Protein AF-A0A9E1VH61-F1 (afdb_monomer_lite)

Secondary structure (DSSP, 8-state):
-HHHHHHHHHHHHHHHHHHHHTTS-HHHHHHHHHHSHHHHHHHHHHPPPPHHHHHHHHHHTT-EE-TTT--EE-TT-SB-TTT--B--TTTT--PPP-EEEEEE-TTS-EEEEEEETTEEESSHHHHHHHHHHHHHHH-

pLDDT: mean 88.32, std 5.28, range [67.19, 96.31]

Radius of gyration: 25.86 Å; chains: 1; bounding box: 82×29×50 Å

Sequence (139 aa):
MMFLLLFGIVMAAVIALIANAKGRNPVGWFFYGVLIWPIALIHIAVVRTNPNKERRQQESEGRKPCPHCAEMVRPEARVCPHCRRELEDGWAIAVPEIKRTTQQLQTGETIATYWFNKKRFNSLEDAHAARDKYAAKNS

Foldseek 3Di:
DVVVQVVQQVLLQVLLVLCVVLVHHSVVSSVVSSVPVVVSVVVSVPDHRDVVVVVVVLVVVVWAQQPPHGDTHHLPDQADPPPRDGADVLNSPPQDDWDWDWDQDPVRDIQIWIDGPNDIDRDPVVNVVVSVVVSVVVD

Structure (mmCIF, N/CA/C/O backbone):
data_AF-A0A9E1VH61-F1
#
_entry.id   AF-A0A9E1VH61-F1
#
loop_
_atom_site.group_PDB
_atom_site.id
_atom_site.type_symbol
_atom_site.label_atom_id
_atom_site.label_alt_id
_atom_site.label_comp_id
_atom_site.label_asym_id
_atom_site.label_entity_id
_atom_site.label_seq_id
_atom_site.pdbx_PDB_ins_code
_atom_site.Cartn_x
_atom_site.Cartn_y
_atom_site.Cartn_z
_atom_site.occupancy
_atom_site.B_iso_or_equiv
_atom_site.auth_seq_id
_atom_site.auth_comp_id
_atom_site.auth_asym_id
_atom_site.auth_atom_id
_atom_site.pdbx_PDB_model_num
ATOM 1 N N . MET A 1 1 ? -41.137 -1.896 26.525 1.00 76.19 1 MET A N 1
ATOM 2 C CA . MET A 1 1 ? -40.089 -0.855 26.372 1.00 76.19 1 MET A CA 1
ATOM 3 C C . MET A 1 1 ? -38.686 -1.468 26.301 1.00 76.19 1 MET A C 1
ATOM 5 O O . MET A 1 1 ? -37.985 -1.191 25.341 1.00 76.19 1 MET A O 1
ATOM 9 N N . MET A 1 2 ? -38.312 -2.375 27.217 1.00 83.25 2 MET A N 1
ATOM 10 C CA . MET A 1 2 ? -37.001 -3.062 27.229 1.00 83.25 2 MET A CA 1
ATOM 11 C C . MET A 1 2 ? -36.644 -3.816 25.927 1.00 83.25 2 MET A C 1
ATOM 13 O O . MET A 1 2 ? -35.506 -3.775 25.476 1.00 83.25 2 MET A O 1
ATOM 17 N N . PHE A 1 3 ? -37.624 -4.466 25.290 1.00 85.56 3 PHE A N 1
ATOM 18 C CA . PHE A 1 3 ? -37.418 -5.250 24.063 1.00 85.56 3 PHE A CA 1
ATOM 19 C C . PHE A 1 3 ? -36.900 -4.416 22.878 1.00 85.56 3 PHE A C 1
ATOM 21 O O . PHE A 1 3 ? -35.998 -4.850 22.168 1.00 85.56 3 PHE A O 1
ATOM 28 N N . LEU A 1 4 ? -37.416 -3.194 22.698 1.00 82.38 4 LEU A N 1
ATOM 29 C CA . LEU A 1 4 ? -36.994 -2.299 21.612 1.00 82.38 4 LEU A CA 1
ATOM 30 C C . LEU A 1 4 ? -35.544 -1.831 21.790 1.00 82.38 4 LEU A C 1
ATOM 32 O O . LEU A 1 4 ? -34.823 -1.683 20.807 1.00 82.38 4 LEU A O 1
ATOM 36 N N . LEU A 1 5 ? -35.108 -1.650 23.040 1.00 83.00 5 LEU A N 1
ATOM 37 C CA . LEU A 1 5 ? -33.731 -1.274 23.36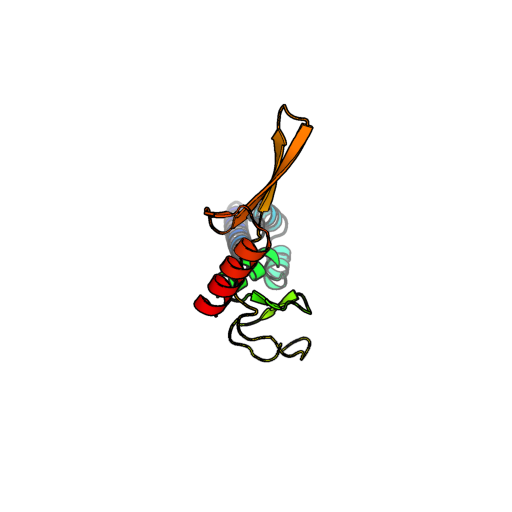0 1.00 83.00 5 LEU A CA 1
ATOM 38 C C . LEU A 1 5 ? -32.760 -2.423 23.075 1.00 83.00 5 LEU A C 1
ATOM 40 O O . LEU A 1 5 ? -31.745 -2.212 22.418 1.00 83.00 5 LEU A O 1
ATOM 44 N N . LEU A 1 6 ? -33.094 -3.647 23.500 1.00 86.31 6 LEU A N 1
ATOM 45 C CA . LEU A 1 6 ? -32.278 -4.832 23.212 1.00 86.31 6 LEU A CA 1
ATOM 46 C C . LEU A 1 6 ? -32.175 -5.091 21.705 1.00 86.31 6 LEU A C 1
ATOM 48 O O . LEU A 1 6 ? -31.081 -5.305 21.188 1.00 86.31 6 LEU A O 1
ATOM 52 N N . PHE A 1 7 ? -33.297 -5.002 20.988 1.00 88.75 7 PHE A N 1
ATOM 53 C CA . PHE A 1 7 ? -33.325 -5.159 19.536 1.00 88.75 7 PHE A CA 1
ATOM 54 C C . PHE A 1 7 ? -32.493 -4.083 18.817 1.00 88.75 7 PHE A C 1
ATOM 56 O O . PHE A 1 7 ? -31.705 -4.405 17.927 1.00 88.75 7 PHE A O 1
ATOM 63 N N . GLY A 1 8 ? -32.606 -2.818 19.236 1.00 87.00 8 GLY A N 1
ATOM 64 C CA . GLY A 1 8 ? -31.823 -1.713 18.680 1.00 87.00 8 GLY A CA 1
ATOM 65 C C . GLY A 1 8 ? -30.316 -1.887 18.880 1.00 87.00 8 GLY A C 1
ATOM 66 O O . GLY A 1 8 ? -29.547 -1.669 17.947 1.00 87.00 8 GLY A O 1
ATOM 67 N N . ILE A 1 9 ? -29.888 -2.353 20.058 1.00 89.94 9 ILE A N 1
ATOM 68 C CA . ILE A 1 9 ? -28.474 -2.638 20.349 1.00 89.94 9 ILE A CA 1
ATOM 69 C C . ILE A 1 9 ? -27.942 -3.766 19.458 1.00 89.94 9 ILE A C 1
ATOM 71 O O . ILE A 1 9 ? -26.846 -3.643 18.910 1.00 89.94 9 ILE A O 1
ATOM 75 N N . VAL A 1 10 ? -28.713 -4.842 19.268 1.00 92.19 10 VAL A N 1
ATOM 76 C CA . VAL A 1 10 ? -28.325 -5.948 18.376 1.00 92.19 10 VAL A CA 1
ATOM 77 C C . VAL A 1 10 ? -28.178 -5.453 16.936 1.00 92.19 10 VAL A C 1
ATOM 79 O O . VAL A 1 10 ? -27.170 -5.737 16.290 1.00 92.19 10 VAL A O 1
ATOM 82 N N . MET A 1 11 ? -29.125 -4.654 16.441 1.00 90.12 11 MET A N 1
ATOM 83 C CA . MET A 1 11 ? -29.040 -4.083 15.092 1.00 90.12 11 MET A CA 1
ATOM 84 C C . MET A 1 11 ? -27.852 -3.127 14.941 1.00 90.12 11 MET A C 1
ATOM 86 O O . MET A 1 11 ? -27.122 -3.201 13.952 1.00 90.12 11 MET A O 1
ATOM 90 N N . ALA A 1 12 ? -27.591 -2.283 15.939 1.00 91.38 12 ALA A N 1
ATOM 91 C CA . ALA A 1 12 ? -26.425 -1.407 15.952 1.00 91.38 12 ALA A CA 1
ATOM 92 C C . ALA A 1 12 ? -25.103 -2.191 15.950 1.00 91.38 12 ALA A C 1
ATOM 94 O O . ALA A 1 12 ? -24.153 -1.796 15.270 1.00 91.38 12 ALA A O 1
ATOM 95 N N . ALA A 1 13 ? -25.044 -3.328 16.650 1.00 93.25 13 ALA A N 1
ATOM 96 C CA . ALA A 1 13 ? -23.890 -4.221 16.618 1.00 93.25 13 ALA A CA 1
ATOM 97 C C . ALA A 1 13 ? -23.666 -4.805 15.214 1.00 93.25 13 ALA A C 1
ATOM 99 O O . ALA A 1 13 ? -22.540 -4.785 14.719 1.00 93.25 13 ALA A O 1
ATOM 100 N N . VAL A 1 14 ? -24.727 -5.240 14.523 1.00 92.56 14 VAL A N 1
ATOM 101 C CA . VAL A 1 14 ? -24.633 -5.712 13.129 1.00 92.56 14 VAL A CA 1
ATOM 102 C C . VAL A 1 14 ? -24.109 -4.607 12.205 1.00 92.56 14 VAL A C 1
ATOM 104 O O . VAL A 1 14 ? -23.184 -4.843 11.425 1.00 92.56 14 VAL A O 1
ATOM 107 N N . ILE A 1 15 ? -24.627 -3.381 12.327 1.00 92.38 15 ILE A N 1
ATOM 108 C CA . ILE A 1 15 ? -24.159 -2.221 11.547 1.00 92.38 15 ILE A CA 1
ATOM 109 C C . ILE A 1 15 ? -22.667 -1.956 11.802 1.00 92.38 15 ILE A C 1
ATOM 111 O O . ILE A 1 15 ? -21.904 -1.747 10.856 1.00 92.38 15 ILE A O 1
ATOM 115 N N . ALA A 1 16 ? -22.2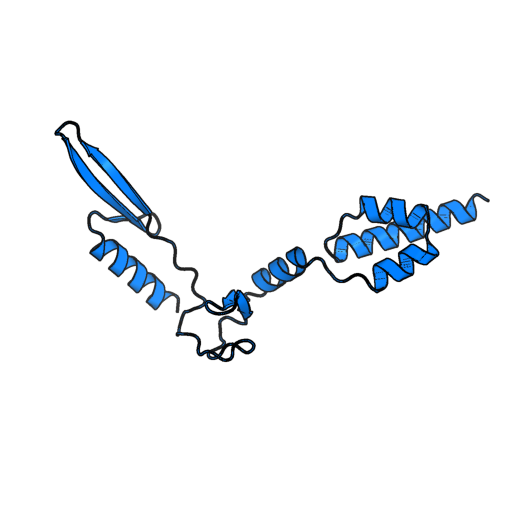29 -2.013 13.061 1.00 93.06 16 ALA A N 1
ATOM 116 C CA . ALA A 1 16 ? -20.833 -1.819 13.441 1.00 93.06 16 ALA A CA 1
ATOM 117 C C . ALA A 1 16 ? -19.905 -2.899 12.857 1.00 93.06 16 ALA A C 1
ATOM 119 O O . ALA A 1 16 ? -18.821 -2.581 12.361 1.00 93.06 16 ALA A O 1
ATOM 120 N N . LEU A 1 17 ? -20.339 -4.163 12.851 1.00 92.56 17 LEU A N 1
ATOM 121 C CA . LEU A 1 17 ? -19.589 -5.267 12.245 1.00 92.56 17 LEU A CA 1
ATOM 122 C C . LEU A 1 17 ? -19.428 -5.078 10.731 1.00 92.56 17 LEU A C 1
ATOM 124 O O . LEU A 1 17 ? -18.322 -5.225 10.207 1.00 92.56 17 LEU A O 1
ATOM 128 N N . ILE A 1 18 ? -20.495 -4.677 10.033 1.00 91.12 18 ILE A N 1
ATOM 129 C CA . ILE A 1 18 ? -20.440 -4.383 8.592 1.00 91.12 18 ILE A CA 1
ATOM 130 C C . ILE A 1 18 ? -19.522 -3.183 8.322 1.00 91.12 18 ILE A C 1
ATOM 132 O O . ILE A 1 18 ? -18.723 -3.209 7.383 1.00 91.12 18 ILE A O 1
ATOM 136 N N . ALA A 1 19 ? -19.572 -2.142 9.156 1.00 91.62 19 ALA A N 1
ATOM 137 C CA . ALA A 1 19 ? -18.677 -0.993 9.039 1.00 91.62 19 ALA A CA 1
ATOM 138 C C . ALA A 1 19 ? -17.201 -1.394 9.193 1.00 91.62 19 ALA A C 1
ATOM 140 O O . ALA A 1 19 ? -16.362 -0.951 8.403 1.00 91.62 19 ALA A O 1
ATOM 141 N N . ASN A 1 20 ? -16.888 -2.287 10.135 1.00 92.31 20 ASN A N 1
ATOM 142 C CA . ASN A 1 20 ? -15.541 -2.831 10.310 1.00 92.31 20 ASN A CA 1
ATOM 143 C C . ASN A 1 20 ? -15.096 -3.665 9.095 1.00 92.31 20 ASN A C 1
ATOM 145 O O . ASN A 1 20 ? -13.987 -3.507 8.569 1.00 92.31 20 ASN A O 1
ATOM 149 N N . ALA A 1 21 ? -15.997 -4.502 8.570 1.00 87.38 21 ALA A N 1
ATOM 150 C CA . ALA A 1 21 ? -15.767 -5.248 7.335 1.00 87.38 21 ALA A CA 1
ATOM 151 C C . ALA A 1 21 ? -15.516 -4.311 6.139 1.00 87.38 21 ALA A C 1
ATOM 153 O O . ALA A 1 21 ? -14.700 -4.628 5.276 1.00 87.38 21 ALA A O 1
ATOM 154 N N . LYS A 1 22 ? -16.091 -3.105 6.135 1.00 86.94 22 LYS A N 1
ATOM 155 C CA . LYS A 1 22 ? -15.817 -2.053 5.144 1.00 86.94 22 LYS A CA 1
ATOM 156 C C . LYS A 1 22 ? -14.600 -1.170 5.464 1.00 86.94 22 LYS A C 1
ATOM 158 O O . LYS A 1 22 ? -14.298 -0.256 4.701 1.00 86.94 22 LYS A O 1
ATOM 163 N N . GLY A 1 23 ? -13.869 -1.429 6.551 1.00 86.75 23 GLY A N 1
ATOM 164 C CA . GLY A 1 23 ? -12.680 -0.656 6.937 1.00 86.75 23 GLY A CA 1
ATOM 165 C C . GLY A 1 23 ? -12.993 0.724 7.517 1.00 86.75 23 GLY A C 1
ATOM 166 O O . GLY A 1 23 ? -12.205 1.658 7.353 1.00 86.75 23 GLY A O 1
ATOM 167 N N . ARG A 1 24 ? -14.164 0.879 8.140 1.00 89.25 24 ARG A N 1
ATOM 168 C CA . ARG A 1 24 ? -14.584 2.092 8.853 1.00 89.25 24 ARG A CA 1
ATOM 169 C C . ARG A 1 24 ? -14.601 1.848 10.359 1.00 89.25 24 ARG A C 1
ATOM 171 O O . ARG A 1 24 ? -14.587 0.707 10.803 1.00 89.25 24 ARG A O 1
ATOM 178 N N . ASN A 1 25 ? -14.633 2.929 11.138 1.00 91.88 25 ASN A N 1
ATOM 179 C CA . ASN A 1 25 ? -14.618 2.860 12.599 1.00 91.88 25 ASN A CA 1
ATOM 180 C C . ASN A 1 25 ? -15.925 2.232 13.142 1.00 91.88 25 ASN A C 1
ATOM 182 O O . ASN A 1 25 ? -16.963 2.895 13.082 1.00 91.88 25 ASN A O 1
ATOM 186 N N . PRO A 1 26 ? -15.898 1.009 13.704 1.00 91.88 26 PRO A N 1
ATOM 187 C CA . PRO A 1 26 ? -17.105 0.331 14.178 1.00 91.88 26 PRO A CA 1
ATOM 188 C C . PRO A 1 26 ? -17.790 1.058 15.337 1.00 91.88 26 PRO A C 1
ATOM 190 O O . PRO A 1 26 ? -19.012 1.039 15.421 1.00 91.88 26 PRO A O 1
ATOM 193 N N . VAL A 1 27 ? -17.030 1.733 16.204 1.00 93.81 27 VAL A N 1
ATOM 194 C CA . VAL A 1 27 ? -17.567 2.393 17.403 1.00 93.81 27 VAL A CA 1
ATOM 195 C C . VAL A 1 27 ? -18.457 3.574 17.015 1.00 93.81 27 VAL A C 1
ATOM 197 O O . VAL A 1 27 ? -19.571 3.701 17.514 1.00 93.81 27 VAL A O 1
ATOM 200 N N . GLY A 1 28 ? -18.013 4.401 16.063 1.00 92.06 28 GLY A N 1
ATOM 201 C CA . GLY A 1 28 ? -18.824 5.515 15.560 1.00 92.06 28 GLY A CA 1
ATOM 202 C C . GLY A 1 28 ? -20.122 5.040 14.897 1.00 92.06 28 GLY A C 1
ATOM 203 O O . GLY A 1 28 ? -21.185 5.610 15.132 1.00 92.06 28 GLY A O 1
ATOM 204 N N . TRP A 1 29 ? -20.050 3.952 14.123 1.00 92.31 29 TRP A N 1
ATOM 205 C CA . TRP A 1 29 ? -21.219 3.352 13.471 1.00 92.31 29 TRP A CA 1
ATOM 206 C C . TRP A 1 29 ? -22.169 2.655 14.450 1.00 92.31 29 TRP A C 1
ATOM 208 O O . TRP A 1 29 ? -23.376 2.666 14.218 1.00 92.31 29 TRP A O 1
ATOM 218 N N . PHE A 1 30 ? -21.657 2.109 15.555 1.00 93.25 30 PHE A N 1
ATOM 219 C CA . PHE A 1 30 ? -22.472 1.551 16.632 1.00 93.25 30 PHE A CA 1
ATOM 220 C C . PHE A 1 30 ? -23.342 2.630 17.285 1.00 93.25 30 PHE A C 1
ATOM 222 O O . PHE A 1 30 ? -24.562 2.499 17.305 1.00 93.25 30 PHE A O 1
ATOM 229 N N . PHE A 1 31 ? -22.744 3.732 17.754 1.00 93.38 31 PHE A N 1
ATOM 230 C CA . PHE A 1 31 ? -23.508 4.819 18.383 1.00 93.38 31 PHE A CA 1
ATOM 231 C C . PHE A 1 31 ? -24.500 5.468 17.413 1.00 93.38 31 PHE A C 1
ATOM 233 O O . PHE A 1 31 ? -25.634 5.760 17.790 1.00 93.38 31 PHE A O 1
ATOM 240 N N . TYR A 1 32 ? -24.111 5.622 16.147 1.00 90.19 32 TYR A N 1
ATOM 241 C CA . TYR A 1 32 ? -25.011 6.082 15.092 1.00 90.19 32 TYR A CA 1
ATOM 242 C C . TYR A 1 32 ? -26.201 5.126 14.877 1.00 90.19 32 TYR A C 1
ATOM 244 O O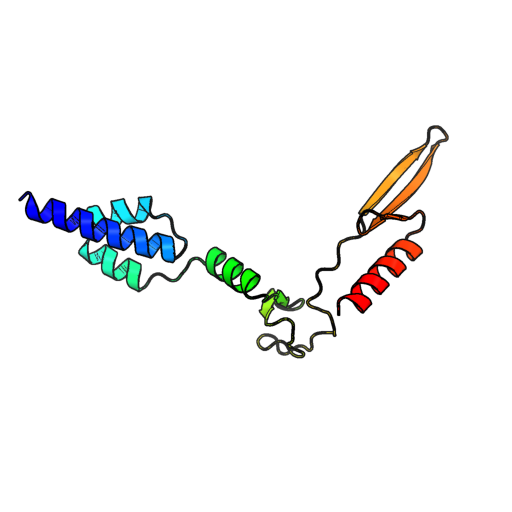 . TYR A 1 32 ? -27.345 5.571 14.775 1.00 90.19 32 TYR A O 1
ATOM 252 N N . GLY A 1 33 ? -25.947 3.813 14.876 1.00 88.69 33 GLY A N 1
ATOM 253 C CA . GLY A 1 33 ? -26.969 2.773 14.761 1.00 88.69 33 GLY A CA 1
ATOM 254 C C . GLY A 1 33 ? -27.914 2.698 15.962 1.00 88.69 33 GLY A C 1
ATOM 255 O O . GLY A 1 33 ? -29.102 2.474 15.766 1.00 88.69 33 GLY A O 1
ATOM 256 N N . VAL A 1 34 ? -27.430 2.933 17.186 1.00 90.69 34 VAL A N 1
ATOM 257 C CA . VAL A 1 34 ? -28.284 2.982 18.388 1.00 90.69 34 VAL A CA 1
ATOM 258 C C . VAL A 1 34 ? -29.214 4.199 18.355 1.00 90.69 34 VAL A C 1
ATOM 260 O O . VAL A 1 34 ? -30.379 4.084 18.731 1.00 90.69 34 VAL A O 1
ATOM 263 N N . LEU A 1 35 ? -28.723 5.353 17.890 1.00 88.94 35 LEU A N 1
ATOM 264 C CA . LEU A 1 35 ? -29.491 6.599 17.874 1.00 88.94 35 LEU A CA 1
ATOM 265 C C . LEU A 1 35 ? -30.560 6.620 16.770 1.00 88.94 35 LEU A C 1
ATOM 267 O O . LEU A 1 35 ? -31.666 7.103 16.998 1.00 88.94 35 LEU A O 1
ATOM 271 N N . ILE A 1 36 ? -30.234 6.117 15.570 1.00 89.88 36 ILE A N 1
ATOM 272 C CA . ILE A 1 36 ? -31.099 6.220 14.383 1.00 89.88 36 ILE A CA 1
ATOM 273 C C . ILE A 1 36 ? -31.057 4.929 13.544 1.00 89.88 36 ILE A C 1
ATOM 275 O O . ILE A 1 36 ? -30.679 4.925 12.369 1.00 89.88 36 ILE A O 1
ATOM 279 N N . TRP A 1 37 ? -31.463 3.811 14.148 1.00 83.31 37 TRP A N 1
ATOM 280 C CA . TRP A 1 37 ? -31.318 2.470 13.566 1.00 83.31 37 TRP A CA 1
ATOM 281 C C . TRP A 1 37 ? -31.885 2.278 12.138 1.00 83.31 37 TRP A C 1
ATOM 283 O O . TRP A 1 37 ? -31.187 1.655 11.335 1.00 83.31 37 TRP A O 1
ATOM 293 N N . PRO A 1 38 ? -33.055 2.826 11.730 1.00 84.31 38 PRO A N 1
ATOM 294 C CA . PRO A 1 38 ? -33.588 2.574 10.386 1.00 84.31 38 PRO A CA 1
ATOM 295 C C . PRO A 1 38 ? -32.778 3.300 9.307 1.00 84.31 38 PRO A C 1
ATOM 297 O O . PRO A 1 38 ? -32.488 2.750 8.246 1.00 84.31 38 PRO A O 1
ATOM 300 N N . ILE A 1 39 ? -32.370 4.540 9.591 1.00 90.25 39 ILE A N 1
ATOM 301 C CA . ILE A 1 39 ? -31.596 5.371 8.662 1.00 90.25 39 ILE A CA 1
ATOM 302 C C . ILE A 1 39 ? -30.159 4.848 8.564 1.00 90.25 39 ILE A C 1
ATOM 304 O O . ILE A 1 39 ? -29.579 4.828 7.474 1.00 90.25 39 ILE A O 1
ATOM 308 N N . ALA A 1 40 ? -29.601 4.367 9.678 1.00 88.56 40 ALA A N 1
ATOM 309 C CA . ALA A 1 40 ? -28.265 3.794 9.721 1.00 88.56 40 ALA A CA 1
ATOM 310 C C . ALA A 1 40 ? -28.129 2.531 8.854 1.00 88.56 40 ALA A C 1
ATOM 312 O O . ALA A 1 40 ? -27.095 2.359 8.205 1.00 88.56 40 ALA A O 1
ATOM 313 N N . LEU A 1 41 ? -29.178 1.700 8.767 1.00 85.75 41 LEU A N 1
ATOM 314 C CA . LEU A 1 41 ? -29.213 0.528 7.881 1.00 85.75 41 LEU A CA 1
ATOM 315 C C . LEU A 1 41 ? -29.105 0.907 6.398 1.00 85.75 41 LEU A C 1
ATOM 317 O O . LEU A 1 41 ? -28.346 0.291 5.648 1.00 85.75 41 LEU A O 1
ATOM 321 N N . ILE A 1 42 ? -29.813 1.953 5.974 1.00 91.19 42 ILE A N 1
ATOM 322 C CA . ILE A 1 42 ? -29.738 2.439 4.590 1.00 91.19 42 ILE A CA 1
ATOM 323 C C . ILE A 1 42 ? -28.338 3.004 4.311 1.00 91.19 42 ILE A C 1
ATOM 325 O O . ILE A 1 42 ? -27.721 2.683 3.293 1.00 91.19 42 ILE A O 1
ATOM 329 N N . HIS A 1 43 ? -27.795 3.793 5.242 1.00 90.50 43 HIS A N 1
ATOM 330 C CA . HIS A 1 43 ? -26.469 4.390 5.086 1.00 90.50 43 HIS A CA 1
ATOM 331 C C . HIS A 1 43 ? -25.372 3.331 4.975 1.00 90.50 43 HIS A C 1
ATOM 333 O O . HIS A 1 43 ? -24.533 3.417 4.079 1.00 90.50 43 HIS A O 1
ATOM 339 N N . ILE A 1 44 ? -25.376 2.305 5.832 1.00 89.56 44 ILE A N 1
ATOM 340 C CA . ILE A 1 44 ? -24.338 1.272 5.776 1.00 89.56 44 ILE A CA 1
ATOM 341 C C . ILE A 1 44 ? -24.418 0.439 4.492 1.00 89.56 44 ILE A C 1
ATOM 343 O O . ILE A 1 44 ? -23.379 -0.020 4.015 1.00 89.56 44 ILE A O 1
ATOM 347 N N . ALA A 1 45 ? -25.605 0.273 3.898 1.00 88.81 45 ALA A N 1
ATOM 348 C CA . ALA A 1 45 ? -25.774 -0.429 2.628 1.00 88.81 45 ALA A CA 1
ATOM 349 C C . ALA A 1 45 ? -25.133 0.339 1.460 1.00 88.81 45 ALA A C 1
ATOM 351 O O . ALA A 1 45 ? -24.344 -0.237 0.710 1.00 88.81 45 ALA A O 1
ATOM 352 N N . VAL A 1 46 ? -25.401 1.645 1.354 1.00 91.62 46 VAL A N 1
ATOM 353 C CA . VAL A 1 46 ? -24.910 2.503 0.257 1.00 91.62 46 VAL A CA 1
ATOM 354 C C . VAL A 1 46 ? -23.423 2.843 0.401 1.00 91.62 46 VAL A C 1
ATOM 356 O O . VAL A 1 46 ? -22.709 3.004 -0.590 1.00 91.62 46 VAL A O 1
ATOM 359 N N . VAL A 1 47 ? -22.928 2.946 1.635 1.00 90.75 47 VAL A N 1
ATOM 360 C CA . VAL A 1 47 ? -21.535 3.309 1.900 1.00 90.75 47 VAL A CA 1
ATOM 361 C C . VAL A 1 47 ? -20.576 2.270 1.319 1.00 90.75 47 VAL A C 1
ATOM 363 O O . VAL A 1 47 ? -20.615 1.088 1.667 1.00 90.75 47 VAL A O 1
ATOM 366 N N . ARG A 1 48 ? -19.662 2.730 0.461 1.00 88.00 48 ARG A N 1
ATOM 367 C CA . ARG A 1 48 ? -18.579 1.905 -0.085 1.00 88.00 48 ARG A CA 1
ATOM 368 C C . ARG A 1 48 ? -17.495 1.623 0.953 1.00 88.00 48 ARG A C 1
ATOM 370 O O . ARG A 1 48 ? -17.349 2.338 1.957 1.00 88.00 48 ARG A O 1
ATOM 377 N N . THR A 1 49 ? -16.740 0.566 0.683 1.00 87.56 49 THR A N 1
ATOM 378 C CA . THR A 1 49 ? -15.517 0.207 1.396 1.00 87.56 49 THR A CA 1
ATOM 379 C C . THR A 1 49 ? -14.552 1.389 1.440 1.00 87.56 49 THR A C 1
ATOM 381 O O . THR A 1 49 ? -14.548 2.267 0.580 1.00 87.56 49 THR A O 1
ATOM 384 N N . ASN A 1 50 ? -13.761 1.455 2.504 1.00 89.12 50 ASN A N 1
ATOM 385 C CA . ASN A 1 50 ? -12.743 2.480 2.650 1.00 89.12 50 ASN A CA 1
ATOM 386 C C . ASN A 1 50 ? -11.679 2.304 1.548 1.00 89.12 50 ASN A C 1
ATOM 388 O O . ASN A 1 50 ? -11.113 1.210 1.462 1.00 89.12 50 ASN A O 1
ATOM 392 N N . PRO A 1 51 ? -11.344 3.351 0.770 1.00 84.38 51 PRO A N 1
ATOM 393 C CA . PRO A 1 51 ? -10.359 3.257 -0.310 1.00 84.38 51 PRO A CA 1
ATOM 394 C C . PRO A 1 51 ? -8.986 2.771 0.176 1.00 84.38 51 PRO A C 1
ATOM 396 O O . PRO A 1 51 ? -8.279 2.082 -0.551 1.00 84.38 51 PRO A O 1
ATOM 399 N N . ASN A 1 52 ? -8.616 3.048 1.431 1.00 86.50 52 ASN A N 1
ATOM 400 C CA . ASN A 1 52 ? -7.370 2.542 2.010 1.00 86.50 52 ASN A CA 1
ATOM 401 C C . ASN A 1 52 ? -7.408 1.027 2.245 1.00 86.50 52 ASN A C 1
ATOM 403 O O . ASN A 1 52 ? -6.384 0.359 2.111 1.00 86.50 52 ASN A O 1
ATOM 407 N N . LYS A 1 53 ? -8.573 0.478 2.609 1.00 85.62 53 LYS A N 1
ATOM 408 C CA . LYS A 1 53 ? -8.747 -0.970 2.771 1.00 85.62 53 LYS A CA 1
ATOM 409 C C . LYS A 1 53 ? -8.753 -1.660 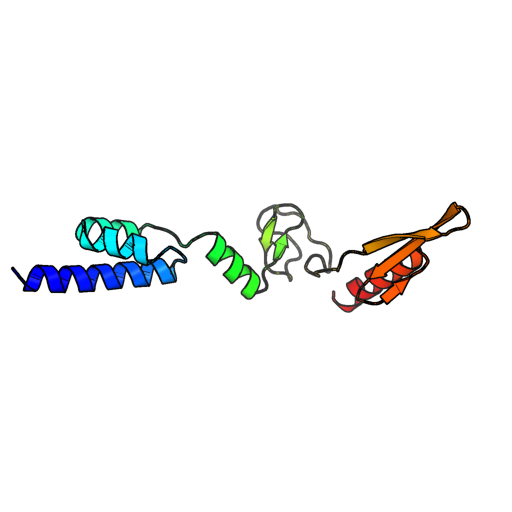1.410 1.00 85.62 53 LYS A C 1
ATOM 411 O O . LYS A 1 53 ? -8.092 -2.680 1.265 1.00 85.62 53 LYS A O 1
ATOM 416 N N . GLU A 1 54 ? -9.426 -1.068 0.424 1.00 86.00 54 GLU A N 1
ATOM 417 C CA . GLU A 1 54 ? -9.422 -1.552 -0.962 1.00 86.00 54 GLU A CA 1
ATOM 418 C C . GLU A 1 54 ? -8.007 -1.550 -1.545 1.00 86.00 54 GLU A C 1
ATOM 420 O O . GLU A 1 54 ? -7.573 -2.567 -2.074 1.00 86.00 54 GLU A O 1
ATOM 425 N N . ARG A 1 55 ? -7.243 -0.464 -1.364 1.00 83.25 55 ARG A N 1
ATOM 426 C CA . ARG A 1 55 ? -5.840 -0.387 -1.795 1.00 83.25 55 ARG A CA 1
ATOM 427 C C . ARG A 1 55 ? -4.984 -1.474 -1.148 1.00 83.25 55 ARG A C 1
ATOM 429 O O . ARG A 1 55 ? -4.301 -2.195 -1.861 1.00 83.25 55 ARG A O 1
ATOM 436 N N . ARG A 1 56 ? -5.051 -1.634 0.179 1.00 85.12 56 ARG A N 1
ATOM 437 C CA . ARG A 1 56 ? -4.299 -2.684 0.895 1.00 85.12 56 ARG A CA 1
ATOM 438 C C . ARG A 1 56 ? -4.675 -4.085 0.428 1.00 85.12 56 ARG A C 1
ATOM 440 O O . ARG A 1 56 ? -3.813 -4.950 0.326 1.00 85.12 56 ARG A O 1
ATOM 447 N N . GLN A 1 57 ? -5.955 -4.311 0.149 1.00 86.44 57 GLN A N 1
ATOM 448 C CA . GLN A 1 57 ? -6.416 -5.584 -0.382 1.00 86.44 57 GLN A CA 1
ATOM 449 C C . GLN A 1 57 ? -5.849 -5.825 -1.786 1.00 86.44 57 GLN A C 1
ATOM 451 O O . GLN A 1 57 ? -5.276 -6.880 -2.034 1.00 86.44 57 GLN A O 1
ATOM 456 N N . GLN A 1 58 ? -5.906 -4.832 -2.670 1.00 85.50 58 GLN A N 1
ATOM 457 C CA . GLN A 1 58 ? -5.313 -4.914 -4.005 1.00 85.50 58 GLN A CA 1
ATOM 458 C C . GLN A 1 58 ? -3.793 -5.140 -3.951 1.00 85.50 58 GLN A C 1
ATOM 460 O O . GLN A 1 58 ? -3.277 -5.956 -4.709 1.00 85.50 58 GLN A O 1
ATOM 465 N N . GLU A 1 59 ? -3.085 -4.486 -3.028 1.00 85.31 59 GLU A N 1
ATOM 466 C CA . GLU A 1 59 ? -1.659 -4.730 -2.768 1.00 85.31 59 GLU A CA 1
ATOM 467 C C . GLU A 1 59 ? -1.407 -6.174 -2.307 1.00 85.31 59 GLU A C 1
ATOM 469 O O . GLU A 1 59 ? -0.476 -6.818 -2.786 1.00 85.31 59 GLU A O 1
ATOM 474 N N . SER A 1 60 ? -2.254 -6.716 -1.422 1.00 82.62 60 SER A N 1
ATOM 475 C CA . SER A 1 60 ? -2.154 -8.111 -0.964 1.00 82.62 60 SER A CA 1
ATOM 476 C C . SER A 1 60 ? -2.492 -9.137 -2.050 1.00 82.62 60 SER A C 1
ATOM 478 O O . SER A 1 60 ? -1.923 -10.223 -2.068 1.00 82.62 60 SER A O 1
ATOM 480 N N . GLU A 1 61 ? -3.353 -8.770 -3.001 1.00 86.81 61 GLU A N 1
ATOM 481 C CA . GLU A 1 61 ? -3.642 -9.536 -4.220 1.00 86.81 61 GLU A CA 1
ATOM 482 C C . GLU A 1 61 ? -2.512 -9.425 -5.263 1.00 86.81 61 GLU A C 1
ATOM 484 O O . GLU A 1 61 ? -2.645 -9.922 -6.380 1.00 86.81 61 GLU A O 1
ATOM 489 N N . GLY A 1 62 ? -1.402 -8.758 -4.928 1.00 85.75 62 GLY A N 1
ATOM 490 C CA . GLY A 1 62 ? -0.235 -8.614 -5.794 1.00 85.75 62 GLY A CA 1
ATOM 491 C C . GLY A 1 62 ? -0.375 -7.536 -6.869 1.00 85.75 62 GLY A C 1
ATOM 492 O O . GLY A 1 62 ? 0.511 -7.411 -7.714 1.00 85.75 62 GLY A O 1
ATOM 493 N N . ARG A 1 63 ? -1.446 -6.730 -6.857 1.00 90.69 63 ARG A N 1
ATOM 494 C CA . ARG A 1 63 ? -1.583 -5.602 -7.788 1.00 90.69 63 ARG A CA 1
ATOM 495 C C . ARG A 1 63 ? -0.592 -4.505 -7.437 1.00 90.69 63 ARG A C 1
ATOM 497 O O . ARG A 1 63 ? -0.347 -4.217 -6.266 1.00 90.69 63 ARG A O 1
ATOM 504 N N . LYS A 1 64 ? -0.071 -3.843 -8.467 1.00 90.62 64 LYS A N 1
ATOM 505 C CA . LYS A 1 64 ? 0.885 -2.746 -8.327 1.00 90.62 64 LYS A CA 1
ATOM 506 C C . LYS A 1 64 ? 0.401 -1.485 -9.035 1.00 90.62 64 LYS A C 1
ATOM 508 O O . LYS A 1 64 ? -0.301 -1.581 -10.044 1.00 90.62 64 LYS A O 1
ATOM 513 N N . PRO A 1 65 ? 0.746 -0.299 -8.511 1.00 91.62 65 PRO A N 1
ATOM 514 C CA . PRO A 1 65 ? 0.369 0.955 -9.140 1.00 91.62 65 PRO A CA 1
ATOM 515 C C . PRO A 1 65 ? 1.135 1.134 -10.452 1.00 91.62 65 PRO A C 1
ATOM 517 O O . PRO A 1 65 ? 2.359 1.043 -10.483 1.00 91.62 65 PRO A O 1
ATOM 520 N N . CYS A 1 66 ? 0.418 1.413 -11.538 1.00 93.25 66 CYS A N 1
ATOM 521 C CA . CYS A 1 66 ? 1.016 1.714 -12.835 1.00 93.25 66 CYS A CA 1
ATOM 522 C C . CYS A 1 66 ? 1.931 2.956 -12.738 1.00 93.25 66 CYS A C 1
ATOM 524 O O . CYS A 1 66 ? 1.470 3.990 -12.243 1.00 93.25 66 CYS A O 1
ATOM 526 N N . PRO A 1 67 ? 3.164 2.926 -13.287 1.00 91.19 67 PRO A N 1
ATOM 527 C CA . PRO A 1 67 ? 4.123 4.034 -13.194 1.00 91.19 67 PRO A CA 1
ATOM 528 C C . PRO A 1 67 ? 3.642 5.325 -13.868 1.00 91.19 67 PRO A C 1
ATOM 530 O O . PRO A 1 67 ? 4.125 6.405 -13.548 1.00 91.19 67 PRO A O 1
ATOM 533 N N . HIS A 1 68 ? 2.671 5.242 -14.782 1.00 94.19 68 HIS A N 1
ATOM 534 C CA . HIS A 1 68 ? 2.209 6.409 -15.523 1.00 94.19 68 HIS A CA 1
ATOM 535 C C . HIS A 1 68 ? 0.881 7.008 -15.050 1.00 94.19 68 HIS A C 1
ATOM 537 O O . HIS A 1 68 ? 0.581 8.142 -15.408 1.00 94.19 68 HIS A O 1
ATOM 543 N N . CYS A 1 69 ? 0.016 6.242 -14.384 1.00 94.44 69 CYS A N 1
ATOM 544 C CA . CYS A 1 69 ? -1.308 6.729 -13.962 1.00 94.44 69 CYS A CA 1
ATOM 545 C C . CYS A 1 69 ? -1.660 6.404 -12.509 1.00 94.44 69 CYS A C 1
ATOM 547 O O . CYS A 1 69 ? -2.722 6.806 -12.052 1.00 94.44 69 CYS A O 1
ATOM 549 N N . ALA A 1 70 ? -0.782 5.696 -11.790 1.00 91.38 70 ALA A N 1
ATOM 550 C CA . ALA A 1 70 ? -0.936 5.295 -10.391 1.00 91.38 70 ALA A CA 1
ATOM 551 C C . ALA A 1 70 ? -2.150 4.397 -10.072 1.00 91.38 70 ALA A C 1
ATOM 553 O O . ALA A 1 70 ? -2.404 4.106 -8.901 1.00 91.38 70 ALA A O 1
ATOM 554 N N . GLU A 1 71 ? -2.863 3.915 -11.091 1.00 91.94 71 GLU A N 1
ATOM 555 C CA . GLU A 1 71 ? -3.967 2.968 -10.931 1.00 91.94 71 GLU A CA 1
ATOM 556 C C . GLU A 1 71 ? -3.452 1.545 -10.667 1.00 91.94 71 GLU A C 1
ATOM 558 O O . GLU A 1 71 ? -2.378 1.172 -11.147 1.00 91.94 71 GLU A O 1
ATOM 563 N N . MET A 1 72 ? -4.203 0.740 -9.910 1.00 91.62 72 MET A N 1
ATOM 564 C CA . MET A 1 72 ? -3.758 -0.584 -9.453 1.00 91.62 72 MET A CA 1
ATOM 565 C C . MET A 1 72 ? -3.979 -1.667 -10.521 1.00 91.62 72 MET A C 1
ATOM 567 O O . MET A 1 72 ? -5.093 -2.155 -10.740 1.00 91.62 72 MET A O 1
ATOM 571 N N . VAL A 1 73 ? -2.889 -2.098 -11.159 1.00 93.06 73 VAL A N 1
ATOM 572 C CA . VAL A 1 73 ? -2.880 -3.044 -12.285 1.00 93.06 73 VAL A CA 1
ATOM 573 C C . VAL A 1 73 ? -2.197 -4.356 -11.886 1.00 93.06 73 VAL A C 1
ATOM 575 O O . VAL A 1 73 ? -1.390 -4.406 -10.958 1.00 93.06 73 VAL A O 1
ATOM 578 N N . ARG A 1 74 ? -2.550 -5.450 -12.568 1.00 90.62 74 ARG A N 1
ATOM 579 C CA . ARG A 1 74 ? -1.862 -6.739 -12.427 1.00 90.62 74 ARG A CA 1
ATOM 580 C C . ARG A 1 74 ? -0.415 -6.631 -12.922 1.00 90.62 74 ARG A C 1
ATOM 582 O O . ARG A 1 74 ? -0.225 -6.055 -13.992 1.00 90.62 74 ARG A O 1
ATOM 589 N N . PRO A 1 75 ? 0.573 -7.176 -12.198 1.00 89.88 75 PRO A N 1
ATOM 590 C CA . PRO A 1 75 ? 1.982 -7.035 -12.554 1.00 89.88 75 PRO A CA 1
ATOM 591 C C . PRO A 1 75 ? 2.330 -7.702 -13.896 1.00 89.88 75 PRO A C 1
ATOM 593 O O . PRO A 1 75 ? 3.270 -7.278 -14.555 1.00 89.88 75 PRO A O 1
ATOM 596 N N . GLU A 1 76 ? 1.530 -8.671 -14.349 1.00 88.75 76 GLU A N 1
ATOM 597 C CA . GLU A 1 76 ? 1.696 -9.361 -15.636 1.00 88.75 76 GLU A CA 1
ATOM 598 C C . GLU A 1 76 ? 1.152 -8.566 -16.839 1.00 88.75 76 GLU A C 1
ATOM 600 O O . GLU A 1 76 ? 1.241 -9.016 -17.983 1.00 88.75 76 GLU A O 1
ATOM 605 N N . ALA A 1 77 ? 0.530 -7.404 -16.615 1.00 90.19 77 ALA A N 1
ATOM 606 C CA . ALA A 1 77 ? -0.002 -6.595 -17.703 1.00 90.19 77 ALA A CA 1
ATOM 607 C C . ALA A 1 77 ? 1.137 -5.969 -18.522 1.00 90.19 77 ALA A C 1
ATOM 609 O O . ALA A 1 77 ? 1.970 -5.252 -17.973 1.00 90.19 77 ALA A O 1
ATOM 610 N N . ARG A 1 78 ? 1.110 -6.174 -19.847 1.00 92.81 78 ARG A N 1
ATOM 611 C CA . ARG A 1 78 ? 1.984 -5.470 -20.806 1.00 92.81 78 ARG A CA 1
ATOM 612 C C . ARG A 1 78 ? 1.458 -4.094 -21.191 1.00 92.81 78 ARG A C 1
ATOM 614 O O . ARG A 1 78 ? 2.220 -3.212 -21.540 1.00 92.81 78 ARG A O 1
ATOM 621 N N . VAL A 1 79 ? 0.144 -3.894 -21.126 1.00 94.75 79 VAL A N 1
ATOM 622 C CA . VAL A 1 79 ? -0.495 -2.605 -21.407 1.00 94.75 79 VAL A CA 1
ATOM 623 C C . VAL A 1 79 ? -1.408 -2.269 -20.245 1.00 94.75 79 VAL A C 1
ATOM 625 O O . VAL A 1 79 ? -2.230 -3.089 -19.830 1.00 94.75 79 VAL A O 1
ATOM 628 N N . CYS A 1 80 ? -1.271 -1.057 -19.710 1.00 95.25 80 CYS A N 1
ATOM 629 C CA . CYS A 1 80 ? -2.145 -0.577 -18.654 1.00 95.25 80 CYS A CA 1
ATOM 630 C C . CYS A 1 80 ? -3.590 -0.531 -19.176 1.00 95.25 80 CYS A C 1
ATOM 632 O O . CYS A 1 80 ? -3.856 0.200 -20.133 1.00 95.25 80 CYS A O 1
ATOM 634 N N . PRO A 1 81 ? -4.554 -1.204 -18.523 1.00 91.31 81 PRO A N 1
ATOM 635 C CA . PRO A 1 81 ? -5.954 -1.113 -18.926 1.00 91.31 81 PRO A CA 1
ATOM 636 C C . PRO A 1 81 ? -6.478 0.330 -18.913 1.00 91.31 81 PRO A C 1
ATOM 638 O O . PRO A 1 81 ? -7.323 0.688 -19.731 1.00 91.31 81 PRO A O 1
ATOM 641 N N . HIS A 1 82 ? -5.970 1.155 -17.983 1.00 93.56 82 HIS A N 1
ATOM 642 C CA . HIS A 1 82 ? -6.552 2.456 -17.647 1.00 93.56 82 HIS A CA 1
ATOM 643 C C . HIS A 1 82 ? -6.013 3.601 -18.497 1.00 93.56 82 HIS A C 1
ATOM 645 O O . HIS A 1 82 ? -6.787 4.304 -19.139 1.00 93.56 82 HIS A O 1
ATOM 651 N N . CYS A 1 83 ? -4.693 3.787 -18.532 1.00 96.31 83 CYS A N 1
ATOM 652 C CA . CYS A 1 83 ? -4.083 4.844 -19.342 1.00 96.31 83 CYS A CA 1
ATOM 653 C C . CYS A 1 83 ? -3.672 4.385 -20.745 1.00 96.31 83 CYS A C 1
ATOM 655 O O . CYS A 1 83 ? -3.218 5.210 -21.532 1.00 96.31 83 CYS A O 1
ATOM 657 N N . ARG A 1 84 ? -3.810 3.086 -21.051 1.00 95.75 84 ARG A N 1
ATOM 658 C CA . ARG A 1 84 ? -3.454 2.457 -22.335 1.00 95.75 84 ARG A CA 1
ATOM 659 C C . ARG A 1 84 ? -2.002 2.632 -22.783 1.00 95.75 84 ARG A C 1
ATOM 661 O O . ARG A 1 84 ? -1.694 2.396 -23.945 1.00 95.75 84 ARG A O 1
ATOM 668 N N . ARG A 1 85 ? -1.108 3.018 -21.872 1.00 95.25 85 ARG A N 1
ATOM 669 C CA . ARG A 1 85 ? 0.336 3.003 -22.116 1.00 95.25 85 ARG A CA 1
ATOM 670 C C . ARG A 1 85 ? 0.895 1.602 -21.917 1.00 95.25 85 ARG A C 1
ATOM 672 O O . ARG A 1 85 ? 0.406 0.849 -21.070 1.00 95.25 85 ARG A O 1
ATOM 679 N N . GLU A 1 86 ? 1.902 1.286 -22.714 1.00 95.31 86 GLU A N 1
ATOM 680 C CA . GLU A 1 86 ? 2.687 0.066 -22.592 1.00 95.31 86 GLU A CA 1
ATOM 681 C C . GLU A 1 86 ? 3.522 0.113 -21.309 1.00 95.31 86 GLU A C 1
ATOM 683 O O . GLU A 1 86 ? 3.952 1.182 -20.873 1.00 95.31 86 GLU A O 1
ATOM 688 N N . LEU A 1 87 ? 3.657 -1.034 -20.658 1.00 93.44 87 LEU A N 1
ATOM 689 C CA . LEU A 1 87 ? 4.395 -1.216 -19.421 1.00 93.44 87 LEU A CA 1
ATOM 690 C C . LEU A 1 87 ? 5.639 -2.034 -19.747 1.00 93.44 87 LEU A C 1
ATOM 692 O O . LEU A 1 87 ? 5.537 -3.095 -20.357 1.00 93.44 87 LEU A O 1
ATOM 696 N N . GLU A 1 88 ? 6.799 -1.518 -19.351 1.00 89.06 88 GLU A N 1
ATOM 697 C CA . GLU A 1 88 ? 8.089 -2.171 -19.577 1.00 89.06 88 GLU A CA 1
ATOM 698 C C . GLU A 1 88 ? 8.162 -3.517 -18.845 1.00 89.06 88 GLU A C 1
ATOM 700 O O . GLU A 1 88 ? 7.592 -3.681 -17.763 1.00 89.06 88 GLU A O 1
ATOM 705 N N . ASP A 1 89 ? 8.894 -4.483 -19.397 1.00 84.50 89 ASP A N 1
ATOM 706 C CA . ASP A 1 89 ? 9.113 -5.759 -18.718 1.00 84.50 89 ASP A CA 1
ATOM 707 C C . ASP A 1 89 ? 9.768 -5.522 -17.345 1.00 84.50 89 ASP A C 1
ATOM 709 O O . ASP A 1 89 ? 10.747 -4.788 -17.210 1.00 84.50 89 ASP A O 1
ATOM 713 N N . GLY A 1 90 ? 9.194 -6.108 -16.292 1.00 81.31 90 GLY A N 1
ATOM 714 C CA . GLY A 1 90 ? 9.677 -5.899 -14.928 1.00 81.31 90 GLY A CA 1
ATOM 715 C C . GLY A 1 90 ? 9.272 -4.568 -14.276 1.00 81.31 90 GLY A C 1
ATOM 716 O O . GLY A 1 90 ? 9.740 -4.277 -13.174 1.00 81.31 90 GLY A O 1
ATOM 717 N N . TRP A 1 91 ? 8.357 -3.782 -14.865 1.00 86.25 91 TRP A N 1
ATOM 718 C CA . TRP A 1 91 ? 7.829 -2.544 -14.253 1.00 86.25 91 TRP A CA 1
ATOM 719 C C . TRP A 1 91 ? 7.267 -2.758 -12.840 1.00 86.25 91 TRP A C 1
ATOM 721 O O . TRP A 1 91 ? 7.276 -1.863 -11.993 1.00 86.25 91 TRP A O 1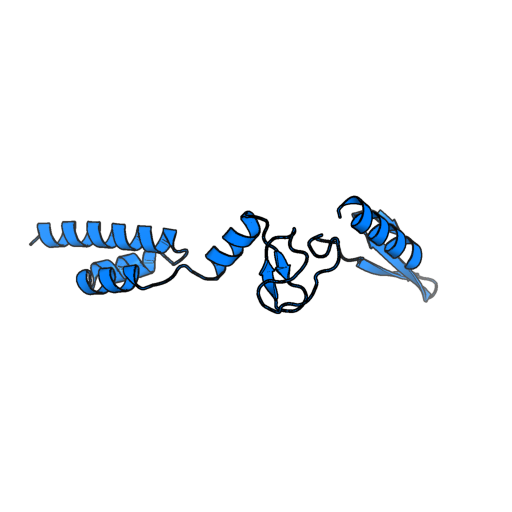
ATOM 731 N N . ALA A 1 92 ? 6.756 -3.960 -12.582 1.00 86.62 92 ALA A N 1
ATOM 732 C CA . ALA A 1 92 ? 6.186 -4.339 -11.308 1.00 86.62 92 ALA A CA 1
ATOM 733 C C . ALA A 1 92 ? 7.240 -4.772 -10.275 1.00 86.62 92 ALA A C 1
ATOM 735 O O . ALA A 1 92 ? 6.879 -5.152 -9.166 1.00 86.62 92 ALA A O 1
ATOM 736 N N . ILE A 1 93 ? 8.540 -4.746 -10.552 1.00 83.56 93 ILE A N 1
ATOM 737 C CA . ILE A 1 93 ? 9.552 -5.136 -9.561 1.00 83.56 93 ILE A CA 1
ATOM 738 C C . ILE A 1 93 ? 9.769 -3.980 -8.587 1.00 83.56 93 ILE A C 1
ATOM 740 O O . ILE A 1 93 ? 10.053 -2.852 -8.979 1.00 83.56 93 ILE A O 1
ATOM 744 N N . ALA A 1 94 ? 9.687 -4.258 -7.285 1.00 81.44 94 ALA A N 1
ATOM 745 C CA . ALA A 1 94 ? 10.098 -3.286 -6.276 1.00 81.44 94 ALA A CA 1
ATOM 746 C C . ALA A 1 94 ? 11.632 -3.287 -6.187 1.00 81.44 94 ALA A C 1
ATOM 748 O O . ALA A 1 94 ? 12.217 -4.076 -5.442 1.00 81.44 94 ALA A O 1
ATOM 749 N N . VAL A 1 95 ? 12.285 -2.444 -6.987 1.00 81.75 95 VAL A N 1
ATOM 750 C CA . VAL A 1 95 ? 13.741 -2.267 -6.949 1.00 81.75 95 VAL A CA 1
ATOM 751 C C . VAL A 1 95 ? 14.097 -1.331 -5.786 1.00 81.75 95 VAL A C 1
ATOM 753 O O . VAL A 1 95 ? 13.629 -0.192 -5.769 1.00 81.75 95 VAL A O 1
ATOM 756 N N . PRO A 1 96 ? 14.901 -1.770 -4.796 1.00 83.19 96 PRO A N 1
ATOM 757 C CA . PRO A 1 96 ? 15.310 -0.909 -3.692 1.00 83.19 96 PRO A CA 1
ATOM 758 C C . PRO A 1 96 ? 16.117 0.297 -4.175 1.00 83.19 96 PRO A C 1
ATOM 760 O O . PRO A 1 96 ? 16.940 0.193 -5.084 1.00 83.19 96 PRO A O 1
ATOM 763 N N . GLU A 1 97 ? 15.931 1.431 -3.513 1.00 87.88 97 GLU A N 1
ATOM 764 C CA . GLU A 1 97 ? 16.723 2.629 -3.774 1.00 87.88 97 GLU A CA 1
ATOM 765 C C . GLU A 1 97 ? 18.190 2.442 -3.345 1.00 87.88 97 GLU A C 1
ATOM 767 O O . GLU A 1 97 ? 18.487 1.809 -2.324 1.00 87.88 97 GLU A O 1
ATOM 772 N N . ILE A 1 98 ? 19.115 3.021 -4.116 1.00 88.81 98 ILE A N 1
ATOM 773 C CA . ILE A 1 98 ? 20.536 3.103 -3.763 1.00 88.81 98 ILE A CA 1
ATOM 774 C C . ILE A 1 98 ? 20.724 4.283 -2.809 1.00 88.81 98 ILE A C 1
ATOM 776 O O . ILE A 1 98 ?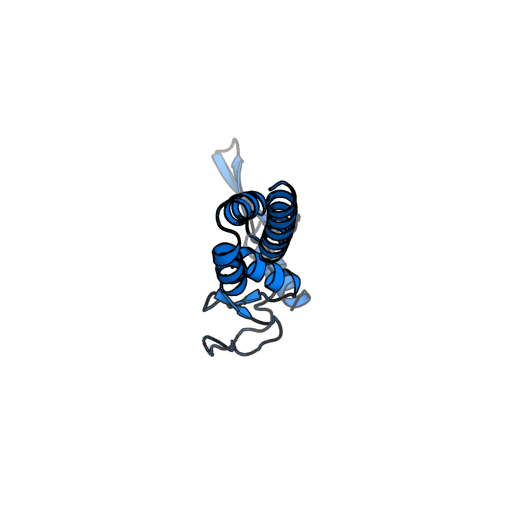 20.549 5.436 -3.194 1.00 88.81 98 ILE A O 1
ATOM 780 N N . LYS A 1 99 ? 21.132 4.016 -1.568 1.00 90.56 99 LYS A N 1
ATOM 781 C CA . LYS A 1 99 ? 21.356 5.068 -0.567 1.00 90.56 99 LYS A CA 1
ATOM 782 C C . LYS A 1 99 ? 22.788 5.583 -0.648 1.00 90.56 99 LYS A C 1
ATOM 784 O O . LYS A 1 99 ? 23.724 4.818 -0.425 1.00 90.56 99 LYS A O 1
ATOM 789 N N . ARG A 1 100 ? 22.972 6.876 -0.930 1.00 88.75 100 ARG A N 1
ATOM 790 C CA . ARG A 1 100 ? 24.282 7.544 -0.848 1.00 88.75 100 ARG A CA 1
ATOM 791 C C . ARG A 1 100 ? 24.559 7.967 0.596 1.00 88.75 100 ARG A C 1
ATOM 793 O O . ARG A 1 100 ? 23.710 8.560 1.253 1.00 88.75 100 ARG A O 1
ATOM 800 N N . THR A 1 101 ? 25.769 7.713 1.070 1.00 86.44 101 THR A N 1
ATOM 801 C CA . THR A 1 101 ? 26.279 8.177 2.361 1.00 86.44 101 THR A CA 1
ATOM 802 C C . THR A 1 101 ? 27.623 8.850 2.136 1.00 86.44 101 THR A C 1
ATOM 804 O O . THR A 1 101 ? 28.567 8.220 1.662 1.00 86.44 101 THR A O 1
ATOM 807 N N . THR A 1 102 ? 27.708 10.135 2.460 1.00 83.25 102 THR A N 1
ATOM 808 C CA . THR A 1 102 ? 28.950 10.910 2.424 1.00 83.25 102 THR A CA 1
ATOM 809 C C . THR A 1 102 ? 29.589 10.911 3.804 1.00 83.25 102 THR A C 1
ATOM 811 O O . THR A 1 102 ? 28.935 11.268 4.782 1.00 83.25 102 THR A O 1
ATOM 814 N N . GLN A 1 103 ? 30.857 10.522 3.881 1.00 78.44 103 GLN A N 1
ATOM 815 C CA . GLN A 1 103 ? 31.657 10.599 5.095 1.00 78.44 103 GLN A CA 1
ATOM 816 C C . GLN A 1 103 ? 32.771 11.623 4.881 1.00 78.44 103 GLN A C 1
ATOM 818 O O . GLN A 1 103 ? 33.562 11.508 3.944 1.00 78.44 103 GLN A O 1
ATOM 823 N N . GLN A 1 104 ? 32.811 12.636 5.742 1.00 72.44 104 GLN A N 1
ATOM 824 C CA . GLN A 1 104 ? 33.845 13.664 5.732 1.00 72.44 104 GLN A CA 1
ATOM 825 C C . GLN A 1 104 ? 35.038 13.168 6.559 1.00 72.44 104 GLN A C 1
ATOM 827 O O . GLN A 1 104 ? 34.872 12.774 7.715 1.00 72.44 104 GLN A O 1
ATOM 832 N N . LEU A 1 105 ? 36.222 13.121 5.952 1.00 67.19 105 LEU A N 1
ATOM 833 C CA . LEU A 1 105 ? 37.458 12.700 6.609 1.00 67.19 105 LEU A CA 1
ATOM 834 C C . LEU A 1 105 ? 38.129 13.881 7.315 1.00 67.19 105 LEU A C 1
ATOM 836 O O . LEU A 1 105 ? 37.990 15.035 6.913 1.00 67.19 105 LEU A O 1
ATOM 840 N N . GLN A 1 106 ? 38.928 13.579 8.340 1.00 76.44 106 GLN A N 1
ATOM 841 C CA . GLN A 1 106 ? 39.717 14.566 9.093 1.00 76.44 106 GLN A CA 1
ATOM 842 C C . GLN A 1 106 ? 40.732 15.326 8.216 1.00 76.44 106 GLN A C 1
ATOM 844 O O . GLN A 1 106 ? 41.167 16.411 8.583 1.00 76.44 106 GLN A O 1
ATOM 849 N N . THR A 1 107 ? 41.069 14.788 7.040 1.00 72.12 107 THR A N 1
ATOM 850 C CA . THR A 1 107 ? 41.944 15.393 6.025 1.00 72.12 107 THR A CA 1
ATOM 851 C C . THR A 1 107 ? 41.246 16.443 5.147 1.00 72.12 107 THR A C 1
ATOM 853 O O . THR A 1 107 ? 41.881 17.007 4.262 1.00 72.12 107 THR A O 1
ATOM 856 N N . GLY A 1 108 ? 39.949 16.706 5.357 1.00 72.62 108 GLY A N 1
ATOM 857 C CA . GLY A 1 108 ? 39.144 17.606 4.518 1.00 72.62 108 GLY A CA 1
ATOM 858 C C . GLY A 1 108 ? 38.608 16.956 3.235 1.00 72.62 108 GLY A C 1
ATOM 859 O O . GLY A 1 108 ? 37.854 17.583 2.494 1.00 72.62 108 GLY A O 1
ATOM 860 N N . GLU A 1 109 ? 38.946 15.691 2.984 1.00 78.56 109 GLU A N 1
ATOM 861 C CA . GLU A 1 109 ? 38.473 14.920 1.836 1.00 78.56 109 GLU A CA 1
ATOM 862 C C . GLU A 1 109 ? 37.084 14.312 2.113 1.00 78.56 109 GLU A C 1
ATOM 864 O O . GLU A 1 109 ? 36.783 13.882 3.230 1.00 78.56 109 GLU A O 1
ATOM 869 N N . THR A 1 110 ? 36.206 14.281 1.108 1.00 75.62 110 THR A N 1
ATOM 870 C CA . THR A 1 110 ? 34.852 13.715 1.241 1.00 75.62 110 THR A CA 1
ATOM 871 C C . THR A 1 110 ? 34.758 12.417 0.454 1.00 75.62 110 THR A C 1
ATOM 873 O O . THR A 1 110 ? 34.825 12.438 -0.773 1.00 75.62 110 THR A O 1
ATOM 876 N N . ILE A 1 111 ? 34.548 11.289 1.139 1.00 81.12 111 ILE A N 1
ATOM 877 C CA . ILE A 1 111 ? 34.308 10.000 0.479 1.00 81.12 111 ILE A CA 1
ATOM 878 C C . ILE A 1 111 ? 32.803 9.755 0.397 1.00 81.12 111 ILE A C 1
ATOM 880 O O . ILE A 1 111 ? 32.093 9.771 1.406 1.00 81.12 111 ILE A O 1
ATOM 884 N N . ALA A 1 112 ? 32.308 9.484 -0.810 1.00 87.44 112 ALA A N 1
ATOM 885 C CA . ALA A 1 112 ? 30.948 9.008 -1.030 1.00 87.44 112 ALA A CA 1
ATOM 886 C C . ALA A 1 112 ? 30.916 7.474 -1.064 1.00 87.44 112 ALA A C 1
ATOM 888 O O . ALA A 1 112 ? 31.731 6.831 -1.718 1.00 87.44 112 ALA A O 1
ATOM 889 N N . THR A 1 113 ? 29.948 6.884 -0.370 1.00 88.38 113 THR A N 1
ATOM 890 C CA . THR A 1 113 ? 29.681 5.441 -0.367 1.00 88.38 113 THR A CA 1
ATOM 891 C C . THR A 1 113 ? 28.228 5.197 -0.718 1.00 88.38 113 THR A C 1
ATOM 893 O O . THR A 1 113 ? 27.366 6.035 -0.452 1.00 88.38 113 THR A O 1
ATOM 896 N N . TYR A 1 114 ? 27.948 4.057 -1.332 1.00 91.06 114 TYR A N 1
ATOM 897 C CA . TYR A 1 114 ? 26.628 3.723 -1.847 1.00 91.06 114 TYR A CA 1
ATOM 898 C C . TYR A 1 114 ? 26.181 2.392 -1.263 1.00 91.06 114 TYR A C 1
ATOM 900 O O . TYR A 1 114 ? 26.937 1.425 -1.249 1.00 91.06 114 TYR A O 1
ATOM 908 N N . TRP A 1 115 ? 24.951 2.334 -0.772 1.00 90.81 115 TRP A N 1
ATOM 909 C CA . TRP A 1 115 ? 24.370 1.138 -0.183 1.00 90.81 115 TRP A CA 1
ATOM 910 C C . TRP A 1 115 ? 23.219 0.641 -1.042 1.00 90.81 115 TRP A C 1
ATOM 912 O O . TRP A 1 115 ? 22.252 1.364 -1.275 1.00 90.81 115 TRP A O 1
ATOM 922 N N . PHE A 1 116 ? 23.297 -0.617 -1.463 1.00 92.50 116 PHE A N 1
ATOM 923 C CA . PHE A 1 116 ? 22.224 -1.302 -2.174 1.00 92.50 116 PHE A CA 1
ATOM 924 C C . PHE A 1 116 ? 22.071 -2.718 -1.623 1.00 92.50 116 PHE A C 1
ATOM 926 O O . PHE A 1 116 ? 23.046 -3.460 -1.521 1.00 92.50 116 PHE A O 1
ATOM 933 N N . ASN A 1 117 ? 20.847 -3.091 -1.236 1.00 91.44 117 ASN A N 1
ATOM 934 C CA . ASN A 1 117 ? 20.524 -4.419 -0.702 1.00 91.44 117 ASN A CA 1
ATOM 935 C C . ASN A 1 117 ? 21.527 -4.921 0.370 1.00 91.44 117 ASN A C 1
ATOM 937 O O . ASN A 1 117 ? 22.122 -5.990 0.243 1.00 91.44 117 ASN A O 1
ATOM 941 N N . LYS A 1 118 ? 21.764 -4.099 1.406 1.00 91.19 118 LYS A N 1
ATOM 942 C CA . LYS A 1 118 ? 22.729 -4.327 2.510 1.00 91.19 118 LYS A CA 1
ATOM 943 C C . LYS A 1 118 ? 24.210 -4.445 2.104 1.00 91.19 118 LYS A C 1
ATOM 945 O O . LYS A 1 118 ? 25.048 -4.650 2.977 1.00 91.19 118 LYS A O 1
ATOM 950 N N . LYS A 1 119 ? 24.556 -4.287 0.826 1.00 93.12 119 LYS A N 1
ATOM 951 C CA . LYS A 1 119 ? 25.942 -4.251 0.343 1.00 93.12 119 LYS A CA 1
ATOM 952 C C . LYS A 1 119 ? 26.413 -2.810 0.185 1.00 93.12 119 LYS A C 1
ATOM 954 O O . LYS A 1 119 ? 25.642 -1.953 -0.247 1.00 93.12 119 LYS A O 1
ATOM 959 N N . ARG A 1 120 ? 27.679 -2.567 0.528 1.00 92.31 120 ARG A N 1
ATOM 960 C CA . ARG A 1 120 ? 28.365 -1.283 0.354 1.00 92.31 120 ARG A CA 1
ATOM 961 C C . ARG A 1 120 ? 29.180 -1.299 -0.938 1.00 92.31 120 ARG A C 1
ATOM 963 O O . ARG A 1 120 ? 29.885 -2.266 -1.208 1.00 92.31 120 ARG A O 1
ATOM 970 N N . PHE A 1 121 ? 29.122 -0.196 -1.670 1.00 91.88 121 PHE A N 1
ATOM 971 C CA . PHE A 1 121 ? 29.870 0.084 -2.888 1.00 91.88 121 PHE A CA 1
ATOM 972 C C . PHE A 1 121 ? 30.609 1.415 -2.731 1.00 91.88 121 PHE A C 1
ATOM 974 O O . PHE A 1 121 ? 30.112 2.338 -2.078 1.00 91.88 121 PHE A O 1
ATOM 981 N N . ASN A 1 122 ? 31.795 1.514 -3.327 1.00 90.75 122 ASN A N 1
ATOM 982 C CA . ASN A 1 122 ? 32.600 2.740 -3.315 1.00 90.75 122 ASN A CA 1
ATOM 983 C C . ASN A 1 122 ? 32.454 3.547 -4.621 1.00 90.75 122 ASN A C 1
ATOM 985 O O . ASN A 1 122 ? 32.836 4.710 -4.656 1.00 90.75 122 ASN A O 1
ATOM 989 N N . SER A 1 123 ? 31.857 2.958 -5.664 1.00 90.31 123 SER A N 1
ATOM 990 C CA . SER A 1 123 ? 31.498 3.624 -6.921 1.00 90.31 123 SER A CA 1
ATOM 991 C C . SER A 1 123 ? 29.980 3.621 -7.120 1.00 90.31 123 SER A C 1
ATOM 993 O O . SER A 1 123 ? 29.294 2.664 -6.748 1.00 90.31 123 SER A O 1
ATOM 995 N N . LEU A 1 124 ? 29.455 4.694 -7.720 1.00 90.69 124 LEU A N 1
ATOM 996 C CA . LEU A 1 124 ? 28.048 4.778 -8.123 1.00 90.69 124 LEU A CA 1
ATOM 997 C C . LEU A 1 124 ? 27.736 3.787 -9.252 1.00 90.69 124 LEU A C 1
ATOM 999 O O . LEU A 1 124 ? 26.665 3.183 -9.256 1.00 90.69 124 LEU A O 1
ATOM 1003 N N . GLU A 1 125 ? 28.680 3.599 -10.175 1.00 92.38 125 GLU A N 1
ATOM 1004 C CA . GLU A 1 125 ? 28.534 2.705 -11.327 1.00 92.38 125 GLU A CA 1
ATOM 1005 C C . GLU A 1 125 ? 28.366 1.252 -10.874 1.00 92.38 125 GLU A C 1
ATOM 1007 O O . GLU A 1 125 ? 27.444 0.571 -11.320 1.00 92.38 125 GLU A O 1
ATOM 1012 N N . ASP A 1 126 ? 29.165 0.806 -9.900 1.00 92.38 126 ASP A N 1
ATOM 1013 C CA . ASP A 1 126 ? 29.052 -0.543 -9.332 1.00 92.38 126 ASP A CA 1
ATOM 1014 C C . ASP A 1 126 ? 27.707 -0.761 -8.625 1.00 92.38 126 ASP A C 1
ATOM 1016 O O . ASP A 1 126 ? 27.101 -1.833 -8.724 1.00 92.38 126 ASP A O 1
ATOM 1020 N N . ALA A 1 127 ? 27.219 0.262 -7.915 1.00 91.06 127 ALA A N 1
ATOM 1021 C CA . ALA A 1 127 ? 25.923 0.211 -7.249 1.00 91.06 127 ALA A CA 1
ATOM 1022 C C . ALA A 1 127 ? 24.769 0.130 -8.264 1.00 91.06 127 ALA A C 1
ATOM 1024 O O . ALA A 1 127 ? 23.836 -0.653 -8.065 1.00 91.06 127 ALA A O 1
ATOM 1025 N N . HIS A 1 128 ? 24.843 0.889 -9.363 1.00 92.56 128 HIS A N 1
ATOM 1026 C CA . HIS A 1 128 ? 23.883 0.818 -10.468 1.00 92.56 128 HIS A CA 1
ATOM 1027 C C . HIS A 1 128 ? 23.929 -0.551 -11.153 1.00 92.56 128 HIS A C 1
ATOM 1029 O O . HIS A 1 128 ? 22.896 -1.203 -11.266 1.00 92.56 128 HIS A O 1
ATOM 1035 N N . ALA A 1 129 ? 25.118 -1.059 -11.483 1.00 94.75 129 ALA A N 1
ATOM 1036 C CA . ALA A 1 129 ? 25.279 -2.381 -12.082 1.00 94.75 129 ALA A CA 1
ATOM 1037 C C . ALA A 1 129 ? 24.704 -3.499 -11.192 1.00 94.75 129 ALA A C 1
ATOM 1039 O O . ALA A 1 129 ? 24.093 -4.450 -11.684 1.00 94.75 129 ALA A O 1
ATOM 1040 N N . ALA A 1 130 ? 24.864 -3.399 -9.868 1.00 92.81 130 ALA A N 1
ATOM 1041 C CA . ALA A 1 130 ? 24.266 -4.340 -8.923 1.00 92.81 130 ALA A CA 1
ATOM 1042 C C . ALA A 1 130 ? 22.731 -4.240 -8.876 1.00 92.81 130 ALA A C 1
ATOM 1044 O O . ALA A 1 130 ? 22.053 -5.269 -8.788 1.00 92.81 130 ALA A O 1
ATOM 1045 N N . ARG A 1 131 ? 22.186 -3.022 -8.947 1.00 89.56 131 ARG A N 1
ATOM 1046 C CA . ARG A 1 131 ? 20.743 -2.766 -9.013 1.00 89.56 131 ARG A CA 1
ATOM 1047 C C . ARG A 1 131 ? 20.133 -3.310 -10.303 1.00 89.56 131 ARG A C 1
ATOM 1049 O O . ARG A 1 131 ? 19.105 -3.978 -10.244 1.00 89.56 131 ARG A O 1
ATOM 1056 N N . ASP A 1 132 ? 20.782 -3.094 -11.438 1.00 90.69 132 ASP A N 1
ATOM 1057 C CA . ASP A 1 132 ? 20.277 -3.526 -12.742 1.00 90.69 132 ASP A CA 1
ATOM 1058 C C . ASP A 1 132 ? 20.316 -5.063 -12.856 1.00 90.69 132 ASP A C 1
ATOM 1060 O O . ASP A 1 132 ? 19.346 -5.686 -13.286 1.00 90.69 132 ASP A O 1
ATOM 1064 N N . LYS A 1 133 ? 21.366 -5.709 -12.322 1.00 91.56 133 LYS A N 1
ATOM 1065 C CA . LYS A 1 133 ? 21.407 -7.177 -12.154 1.00 91.56 133 LYS A CA 1
ATOM 1066 C C . LYS A 1 133 ? 20.291 -7.702 -11.251 1.00 91.56 133 LYS A C 1
ATOM 1068 O O . LYS A 1 133 ? 19.778 -8.795 -11.481 1.00 91.56 133 LYS A O 1
ATOM 1073 N N . TYR A 1 134 ? 19.934 -6.965 -10.199 1.00 90.12 134 TYR A N 1
ATOM 1074 C CA . TYR A 1 134 ? 18.816 -7.334 -9.333 1.00 90.12 134 TYR A CA 1
ATOM 1075 C C . TYR A 1 134 ? 17.482 -7.225 -10.076 1.00 90.12 134 TYR A C 1
ATOM 1077 O O . TYR A 1 134 ? 16.675 -8.143 -9.968 1.00 90.12 134 TYR A O 1
ATOM 1085 N N . ALA A 1 135 ? 17.263 -6.157 -10.846 1.00 87.00 135 ALA A N 1
ATOM 1086 C CA . ALA A 1 135 ? 16.057 -6.000 -11.655 1.00 87.00 135 ALA A CA 1
ATOM 1087 C C . ALA A 1 135 ? 15.915 -7.153 -12.660 1.00 87.00 135 ALA A C 1
ATOM 1089 O O . ALA A 1 135 ? 14.922 -7.866 -12.611 1.00 87.00 135 ALA A O 1
ATOM 1090 N N . ALA A 1 136 ? 16.954 -7.442 -13.448 1.00 85.94 136 ALA A N 1
ATOM 1091 C CA . ALA A 1 136 ? 16.929 -8.517 -14.446 1.00 85.94 136 ALA A CA 1
ATOM 1092 C C . ALA A 1 136 ? 16.746 -9.931 -13.858 1.00 85.94 136 ALA A C 1
ATOM 1094 O O . ALA A 1 136 ? 16.284 -10.839 -14.537 1.00 85.94 136 ALA A O 1
ATOM 1095 N N . LYS A 1 137 ? 17.137 -10.155 -12.596 1.00 86.94 137 LYS A N 1
ATOM 1096 C CA . LYS A 1 137 ? 16.953 -11.453 -11.927 1.00 86.94 137 LYS A CA 1
ATOM 1097 C C . LYS A 1 137 ? 15.527 -11.651 -11.395 1.00 86.94 137 LYS A C 1
ATOM 1099 O O . LYS A 1 137 ? 15.124 -12.788 -11.165 1.00 86.94 137 LYS A O 1
ATOM 1104 N N . ASN A 1 138 ? 14.820 -10.560 -11.111 1.00 83.25 138 ASN A N 1
ATOM 1105 C CA . ASN A 1 138 ? 13.500 -10.581 -10.477 1.00 83.25 138 ASN A CA 1
ATOM 1106 C C . ASN A 1 138 ? 12.370 -10.134 -11.424 1.00 83.25 138 ASN A C 1
ATOM 1108 O O . ASN A 1 138 ? 11.234 -10.019 -10.963 1.00 83.25 138 ASN A O 1
ATOM 1112 N N . SER A 1 139 ? 12.691 -9.853 -12.692 1.00 73.31 139 SER A N 1
ATOM 1113 C CA . SER A 1 139 ? 11.756 -9.638 -13.807 1.00 73.31 139 SER A CA 1
ATOM 1114 C C . SER A 1 139 ? 11.252 -10.955 -14.356 1.00 73.31 139 SER A C 1
ATOM 1116 O O . SER A 1 139 ? 10.028 -11.055 -14.565 1.00 73.31 139 SER A O 1
#